Protein AF-A0A831KP64-F1 (afdb_monomer)

Mean predicted aligned error: 3.4 Å

Secondary structure (DSSP, 8-state):
-----HHHHHT--TT--HHHHHHHHHHHHHHH-HHHH-GGGHHHHHHHHHHHHHHSSHHHHHHHHTT-

Solvent-accessible surface area (backbone atoms only — not comparable to full-atom values): 3954 Å² total; per-residue (Å²): 132,86,76,81,60,41,42,66,68,53,71,49,61,92,84,57,53,62,63,56,53,52,52,37,43,58,56,47,48,70,62,31,32,44,94,79,48,36,76,85,22,45,64,61,38,50,54,43,50,54,28,44,62,34,57,63,34,70,69,48,28,54,55,49,65,75,73,111

Nearest PDB structures (foldseek):
  4j7z-assembly3_C  TM=9.464E-01  e=5.918E-05  Thermus thermophilus HB8
  3ucs-assembly1_C  TM=9.231E-01  e=8.373E-05  Escherichia coli K-12
  2och-assembly1_A  TM=9.043E-01  e=1.776E-04  Caenorhabditis elegans
  5ayl-assembly1_A  TM=9.400E-01  e=5.032E-04  Mus musculus
  6yxy-assembly1_BK  TM=9.508E-01  e=1.796E-03  Trypanosoma brucei brucei

pLDDT: mean 91.41, std 8.36, range [42.78, 97.12]

Structure (mmCIF, N/CA/C/O backbone):
data_AF-A0A831KP64-F1
#
_entry.id   AF-A0A831KP64-F1
#
loop_
_atom_site.group_PDB
_atom_site.id
_atom_site.type_symbol
_atom_site.label_atom_id
_atom_site.label_alt_id
_atom_site.label_comp_id
_atom_site.label_asym_id
_atom_site.label_entity_id
_atom_site.label_seq_id
_atom_site.pdbx_PDB_ins_code
_atom_site.Cartn_x
_atom_site.Cartn_y
_atom_site.Cartn_z
_atom_site.occupancy
_atom_site.B_iso_or_equiv
_atom_site.auth_seq_id
_atom_site.auth_comp_id
_atom_site.auth_asym_id
_atom_site.auth_atom_id
_atom_site.pdbx_PDB_model_num
ATOM 1 N N . MET A 1 1 ? -6.074 -21.478 3.768 1.00 42.78 1 MET A N 1
ATOM 2 C CA . MET A 1 1 ? -6.154 -20.040 4.099 1.00 42.78 1 MET A CA 1
ATOM 3 C C . MET A 1 1 ? -6.098 -19.277 2.788 1.00 42.78 1 MET A C 1
ATOM 5 O O . MET A 1 1 ? -5.221 -19.581 1.994 1.00 42.78 1 MET A O 1
ATOM 9 N N . SER A 1 2 ? -7.054 -18.387 2.516 1.00 56.09 2 SER A N 1
ATOM 10 C CA . SER A 1 2 ? -7.027 -17.546 1.312 1.00 56.09 2 SER A CA 1
ATOM 11 C C . SER A 1 2 ? -5.818 -16.621 1.409 1.00 56.09 2 SER A C 1
ATOM 13 O O . SER A 1 2 ? -5.779 -15.782 2.305 1.00 56.09 2 SER A O 1
ATOM 15 N N . GLN A 1 3 ? -4.825 -16.785 0.537 1.00 74.50 3 GLN A N 1
ATOM 16 C CA . GLN A 1 3 ? -3.728 -15.828 0.434 1.00 74.50 3 GLN A CA 1
ATOM 17 C C . GLN A 1 3 ? -4.332 -14.453 0.100 1.00 74.50 3 GLN A C 1
ATOM 19 O O . GLN A 1 3 ? -5.196 -14.354 -0.775 1.00 74.50 3 GLN A O 1
ATOM 24 N N . LYS A 1 4 ? -3.961 -13.405 0.845 1.00 85.62 4 LYS A N 1
ATOM 25 C CA . LYS A 1 4 ? -4.421 -12.042 0.550 1.00 85.62 4 LYS A CA 1
ATOM 26 C C . LYS A 1 4 ? -3.910 -11.648 -0.834 1.00 85.62 4 LYS A C 1
ATOM 28 O O . LYS A 1 4 ? -2.749 -11.897 -1.156 1.00 85.62 4 LYS A O 1
ATOM 33 N N . ASP A 1 5 ? -4.769 -11.039 -1.643 1.00 92.88 5 ASP A N 1
ATOM 34 C CA . ASP A 1 5 ? -4.412 -10.546 -2.974 1.00 92.88 5 ASP A CA 1
ATOM 35 C C . ASP A 1 5 ? -3.879 -9.111 -2.847 1.00 92.88 5 ASP A C 1
ATOM 37 O O . ASP A 1 5 ? -4.641 -8.141 -2.838 1.00 92.88 5 ASP A O 1
ATOM 41 N N . TYR A 1 6 ? -2.561 -8.976 -2.687 1.00 95.38 6 TYR A N 1
ATOM 42 C CA . TYR A 1 6 ? -1.906 -7.687 -2.449 1.00 95.38 6 TYR A CA 1
ATOM 43 C C . TYR A 1 6 ? -2.054 -6.726 -3.630 1.00 95.3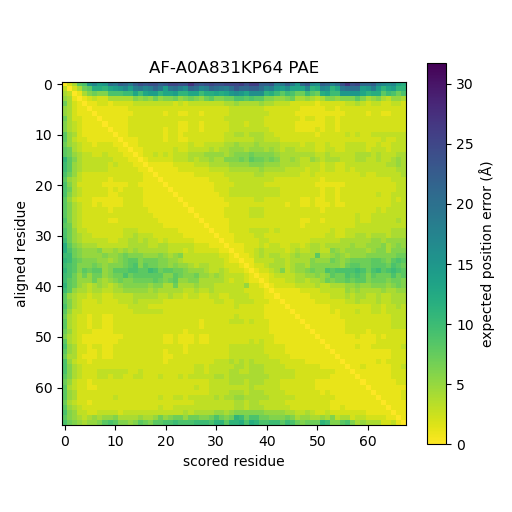8 6 TYR A C 1
ATOM 45 O O . TYR A 1 6 ? -2.146 -5.513 -3.430 1.00 95.38 6 TYR A O 1
ATOM 53 N N . TYR A 1 7 ? -2.157 -7.258 -4.849 1.00 95.50 7 TYR A N 1
ATOM 54 C CA . TYR A 1 7 ? -2.415 -6.463 -6.046 1.00 95.50 7 TYR A CA 1
ATOM 55 C C . TYR A 1 7 ? -3.814 -5.845 -5.999 1.00 95.50 7 TYR A C 1
ATOM 57 O O . TYR A 1 7 ? -3.967 -4.648 -6.245 1.00 95.50 7 TYR A O 1
ATOM 65 N N . LYS A 1 8 ? -4.829 -6.614 -5.579 1.00 95.00 8 LYS A N 1
ATOM 66 C CA . LYS A 1 8 ? -6.180 -6.075 -5.349 1.00 95.00 8 LYS A CA 1
ATOM 67 C C . LYS A 1 8 ? -6.236 -5.081 -4.197 1.00 95.00 8 LYS A C 1
ATOM 69 O O . LYS A 1 8 ? -6.919 -4.070 -4.331 1.00 95.00 8 LYS A O 1
ATOM 74 N N . ILE A 1 9 ? -5.516 -5.330 -3.103 1.00 94.88 9 ILE A N 1
ATOM 75 C CA . ILE A 1 9 ? -5.464 -4.412 -1.953 1.00 94.88 9 ILE A CA 1
ATOM 76 C C . ILE A 1 9 ? -4.889 -3.049 -2.365 1.00 94.88 9 ILE A C 1
ATOM 78 O O . ILE A 1 9 ? -5.456 -2.011 -2.023 1.00 94.88 9 ILE A O 1
ATOM 82 N N . LEU A 1 10 ? -3.803 -3.031 -3.147 1.00 95.25 10 LEU A N 1
ATOM 83 C CA . LEU A 1 10 ? -3.243 -1.787 -3.690 1.00 95.25 10 LEU A CA 1
ATOM 84 C C . LEU A 1 10 ? -4.031 -1.236 -4.892 1.00 95.25 10 LEU A C 1
ATOM 86 O O . LEU A 1 10 ? -3.826 -0.086 -5.284 1.00 95.25 10 LEU A O 1
ATOM 90 N N . GLY A 1 11 ? -4.939 -2.026 -5.468 1.00 95.38 11 GLY A N 1
ATOM 91 C CA . GLY A 1 11 ? -5.710 -1.663 -6.655 1.00 95.38 11 GLY A CA 1
ATOM 92 C C . GLY A 1 11 ? -4.834 -1.464 -7.892 1.00 95.38 11 GLY A C 1
ATOM 93 O O . GLY A 1 11 ? -5.071 -0.531 -8.658 1.00 95.38 11 GLY A O 1
ATOM 94 N N . VAL A 1 12 ? -3.807 -2.300 -8.057 1.00 96.56 12 VAL A N 1
ATOM 95 C CA . VAL A 1 12 ? -2.837 -2.243 -9.163 1.00 96.56 12 VAL A CA 1
ATOM 96 C C . VAL A 1 12 ? -2.790 -3.566 -9.929 1.00 96.56 12 VAL A C 1
ATOM 98 O O . VAL A 1 12 ? -3.180 -4.613 -9.415 1.00 96.56 12 VAL A O 1
ATOM 101 N N . SER A 1 13 ? -2.310 -3.521 -11.174 1.00 94.75 13 SER A N 1
ATOM 102 C CA . SER A 1 13 ? -2.088 -4.726 -11.985 1.00 94.75 13 SER A CA 1
ATOM 103 C C . SER A 1 13 ? -0.869 -5.514 -11.494 1.00 94.75 13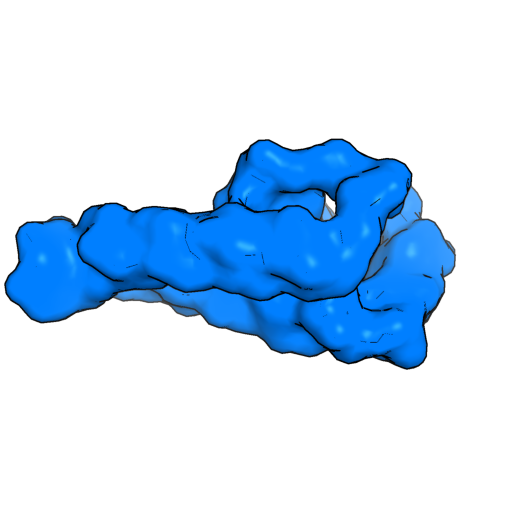 SER A C 1
ATOM 105 O O . SER A 1 13 ? 0.059 -4.943 -10.927 1.00 94.75 13 SER A O 1
ATOM 107 N N . ARG A 1 14 ? -0.814 -6.819 -11.786 1.00 91.69 14 ARG A N 1
ATOM 108 C CA . ARG A 1 14 ? 0.384 -7.646 -11.553 1.00 91.69 14 ARG A CA 1
ATOM 109 C C . ARG A 1 14 ? 1.581 -7.225 -12.401 1.00 91.69 14 ARG A C 1
ATOM 111 O O . ARG A 1 14 ? 2.712 -7.498 -12.020 1.00 91.69 14 ARG A O 1
ATOM 118 N N . GLU A 1 15 ? 1.338 -6.540 -13.513 1.00 91.62 15 GLU A N 1
ATOM 119 C CA . GLU A 1 15 ? 2.372 -6.044 -14.434 1.00 91.62 15 GLU A CA 1
ATOM 120 C C . GLU A 1 15 ? 2.848 -4.623 -14.097 1.00 91.62 15 GLU A C 1
ATOM 122 O O . GLU A 1 15 ? 3.712 -4.075 -14.772 1.00 91.62 15 GLU A O 1
ATOM 127 N N . THR A 1 16 ? 2.296 -4.021 -13.040 1.00 92.12 16 THR A N 1
ATOM 128 C CA . THR A 1 16 ? 2.632 -2.665 -12.596 1.00 92.12 16 THR A CA 1
ATOM 129 C C . THR A 1 16 ? 4.102 -2.570 -12.168 1.00 92.12 16 THR A C 1
ATOM 131 O O . THR A 1 16 ? 4.676 -3.523 -11.611 1.00 92.12 16 THR A O 1
ATOM 134 N N . ASP A 1 17 ? 4.714 -1.409 -12.373 1.00 93.19 17 ASP A N 1
ATOM 135 C CA . ASP A 1 17 ? 6.079 -1.157 -11.921 1.00 93.19 17 ASP A CA 1
ATOM 136 C C . ASP A 1 17 ? 6.136 -0.761 -10.426 1.00 93.19 17 ASP A C 1
ATOM 138 O O . ASP A 1 17 ? 5.132 -0.484 -9.761 1.00 93.19 17 ASP A O 1
ATOM 142 N N . SER A 1 18 ? 7.343 -0.737 -9.852 1.00 91.69 18 SER A N 1
ATOM 143 C CA . SER A 1 18 ? 7.532 -0.369 -8.441 1.00 91.69 18 SER A CA 1
ATOM 144 C C . SER A 1 18 ? 7.151 1.085 -8.131 1.00 91.69 18 SER A C 1
ATOM 146 O O . SER A 1 18 ? 6.910 1.424 -6.967 1.00 91.69 18 SER A O 1
ATOM 148 N N . LYS A 1 19 ? 7.119 1.965 -9.141 1.00 94.19 19 LYS A N 1
ATOM 149 C CA . LYS A 1 19 ? 6.731 3.368 -8.980 1.00 94.19 19 LYS A CA 1
ATOM 150 C C . LYS A 1 19 ? 5.215 3.469 -8.817 1.00 94.19 19 LYS A C 1
ATOM 152 O O . LYS A 1 19 ? 4.764 4.106 -7.869 1.00 94.19 19 LYS A O 1
ATOM 157 N N . GLU A 1 20 ? 4.450 2.784 -9.655 1.00 95.56 20 GLU A N 1
ATOM 158 C CA . GLU A 1 20 ? 2.995 2.697 -9.570 1.00 95.56 20 GLU A CA 1
ATOM 159 C C . GLU A 1 20 ? 2.539 2.049 -8.256 1.00 95.56 20 GLU A C 1
ATOM 161 O O . GLU A 1 20 ? 1.647 2.587 -7.599 1.00 95.56 20 GLU A O 1
ATOM 166 N N . ILE A 1 21 ? 3.207 0.984 -7.786 1.00 96.00 21 ILE A N 1
ATOM 167 C CA . ILE A 1 21 ? 2.969 0.402 -6.446 1.00 96.00 21 ILE A CA 1
ATOM 168 C C . ILE A 1 21 ? 3.135 1.452 -5.345 1.00 96.00 21 ILE A C 1
ATOM 170 O O . ILE A 1 21 ? 2.292 1.576 -4.451 1.00 96.00 21 ILE A O 1
ATOM 174 N N . ARG A 1 22 ? 4.218 2.234 -5.405 1.00 95.88 22 ARG A N 1
ATOM 175 C CA . ARG A 1 22 ? 4.504 3.283 -4.420 1.00 95.88 22 ARG A CA 1
ATOM 176 C C . ARG A 1 22 ? 3.476 4.407 -4.468 1.00 95.88 22 ARG A C 1
ATOM 178 O O . ARG A 1 22 ? 3.053 4.885 -3.413 1.00 95.88 22 ARG A O 1
ATOM 185 N N . ASP A 1 23 ? 3.078 4.834 -5.656 1.00 96.75 23 ASP A N 1
ATOM 186 C CA . ASP A 1 23 ? 2.109 5.912 -5.830 1.00 96.75 23 ASP A CA 1
ATOM 187 C C . ASP A 1 23 ? 0.698 5.469 -5.406 1.00 96.75 23 ASP A C 1
ATOM 189 O O . ASP A 1 23 ? 0.003 6.210 -4.700 1.00 96.75 23 ASP A O 1
ATOM 193 N N . ALA A 1 24 ? 0.311 4.228 -5.718 1.00 97.00 24 ALA A N 1
ATOM 194 C CA . ALA A 1 24 ? -0.929 3.616 -5.252 1.00 97.00 24 ALA A CA 1
ATOM 195 C C . ALA A 1 24 ? -0.972 3.518 -3.722 1.00 97.00 24 ALA A C 1
ATOM 197 O O . ALA A 1 24 ? -1.928 4.004 -3.108 1.00 97.00 24 ALA A O 1
ATOM 198 N N . TYR A 1 25 ? 0.091 2.995 -3.100 1.00 97.12 25 TYR A N 1
ATOM 199 C CA . TYR A 1 25 ? 0.216 2.942 -1.644 1.00 97.12 25 TYR A CA 1
ATOM 200 C C . TYR A 1 25 ? 0.086 4.331 -1.018 1.00 97.12 25 TYR A C 1
ATOM 202 O O . TYR A 1 25 ? -0.728 4.529 -0.124 1.00 97.12 25 TYR A O 1
ATOM 210 N N . ARG A 1 26 ? 0.816 5.338 -1.518 1.00 96.00 26 ARG A N 1
ATOM 211 C CA . ARG A 1 26 ? 0.754 6.711 -0.983 1.00 96.00 26 ARG A CA 1
ATOM 212 C C .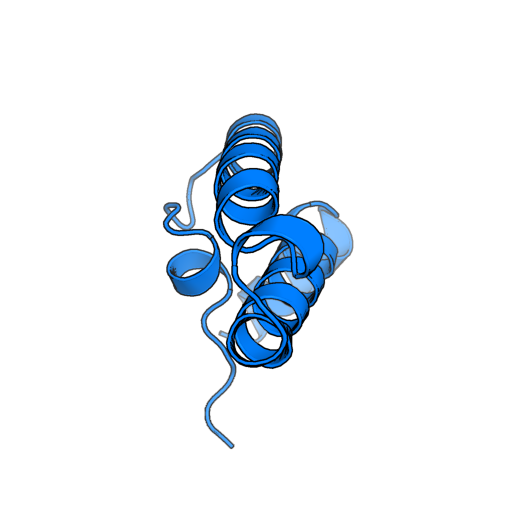 ARG A 1 26 ? -0.648 7.312 -1.063 1.00 96.00 26 ARG A C 1
ATOM 214 O O . ARG A 1 26 ? -1.067 8.012 -0.139 1.00 96.00 26 ARG A O 1
ATOM 221 N N . ARG A 1 27 ? -1.369 7.069 -2.159 1.00 95.56 27 ARG A N 1
ATOM 222 C CA . ARG A 1 27 ? -2.747 7.540 -2.347 1.00 95.56 27 ARG A CA 1
ATOM 223 C C . ARG A 1 27 ? -3.700 6.876 -1.355 1.00 95.56 27 ARG A C 1
ATOM 225 O O . ARG A 1 27 ? -4.488 7.570 -0.716 1.00 95.56 27 ARG A O 1
ATOM 232 N N . LEU A 1 28 ? -3.614 5.557 -1.211 1.00 94.94 28 LEU A N 1
ATOM 233 C CA . LEU A 1 28 ? -4.487 4.787 -0.328 1.00 94.94 28 LEU A CA 1
ATOM 234 C C . LEU A 1 28 ? -4.149 5.019 1.148 1.00 94.94 28 LEU A C 1
ATOM 236 O O . LEU A 1 28 ? -5.057 5.212 1.946 1.00 94.94 28 LEU A O 1
ATOM 240 N N . ALA A 1 29 ? -2.870 5.137 1.504 1.00 93.81 29 ALA A N 1
ATOM 241 C CA . ALA A 1 29 ? -2.429 5.437 2.861 1.00 93.81 29 ALA A CA 1
ATOM 242 C C . ALA A 1 29 ? -2.965 6.792 3.334 1.00 93.81 29 ALA A C 1
ATOM 244 O O . ALA A 1 29 ? -3.420 6.913 4.462 1.00 93.81 29 ALA A O 1
ATOM 245 N N . LYS A 1 30 ? -3.000 7.810 2.462 1.00 92.75 30 LYS A N 1
ATOM 246 C CA . LYS A 1 30 ? -3.630 9.104 2.780 1.00 92.75 30 LYS A CA 1
ATOM 247 C C . LYS A 1 30 ? -5.147 9.014 2.951 1.00 92.75 30 LYS A C 1
ATOM 249 O O . LYS A 1 30 ? -5.706 9.842 3.667 1.00 92.75 30 LYS A O 1
ATOM 254 N N . LYS A 1 31 ? -5.799 8.073 2.262 1.00 90.38 31 LYS A N 1
ATOM 255 C CA . LYS A 1 31 ? -7.251 7.854 2.307 1.00 90.38 31 LYS A CA 1
ATOM 256 C C . LYS A 1 31 ? -7.670 7.079 3.558 1.00 90.38 31 LYS A C 1
ATOM 258 O O . LYS A 1 31 ? -8.671 7.431 4.163 1.00 90.38 31 LYS A O 1
ATOM 263 N N . TYR A 1 32 ? -6.895 6.064 3.929 1.00 91.31 32 TYR A N 1
ATOM 264 C CA . TYR A 1 32 ? -7.183 5.139 5.028 1.00 91.31 32 TYR A CA 1
ATOM 265 C C . TYR A 1 32 ? -6.360 5.413 6.288 1.00 91.31 32 TYR A C 1
ATOM 267 O O . TYR A 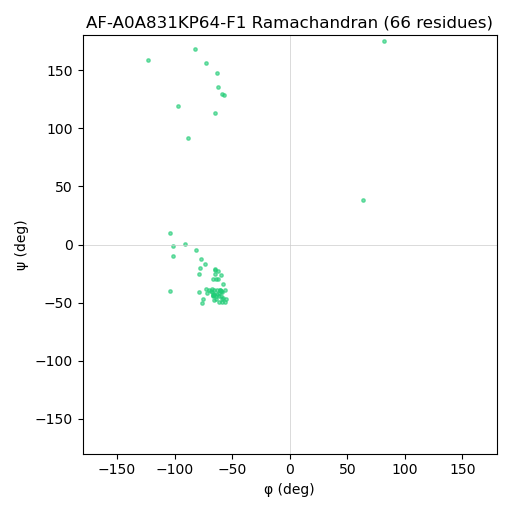1 32 ? -6.366 4.600 7.204 1.00 91.31 32 TYR A O 1
ATOM 275 N N . HIS A 1 33 ? -5.638 6.537 6.351 1.00 88.69 33 HIS A N 1
ATOM 276 C CA . HIS A 1 33 ? -4.873 6.884 7.543 1.00 88.69 33 HIS A CA 1
ATOM 277 C C . HIS A 1 33 ? -5.815 6.936 8.757 1.00 88.69 33 HIS A C 1
ATOM 279 O O . HIS A 1 33 ? -6.820 7.652 8.676 1.00 88.69 33 HIS A O 1
ATOM 285 N N . PRO A 1 34 ? -5.509 6.249 9.871 1.00 87.25 34 PRO A N 1
ATOM 286 C CA . PRO A 1 34 ? -6.399 6.180 11.033 1.0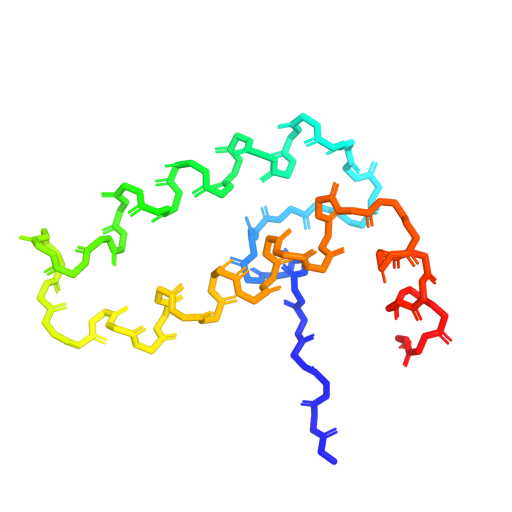0 87.25 34 PRO A CA 1
ATOM 287 C C . PRO A 1 34 ? -6.740 7.566 11.599 1.00 87.25 34 PRO A C 1
ATOM 289 O O . PRO A 1 34 ? -7.882 7.804 11.972 1.00 87.25 34 PRO A O 1
ATOM 292 N N . ASP A 1 35 ? -5.808 8.524 11.543 1.00 88.94 35 ASP A N 1
ATOM 293 C CA . ASP A 1 35 ? -6.073 9.919 11.941 1.00 88.94 35 ASP A CA 1
ATOM 294 C C . ASP A 1 35 ? -7.192 10.600 11.131 1.00 88.94 35 ASP A C 1
ATOM 296 O O . ASP A 1 35 ? -7.801 11.552 11.609 1.00 88.94 35 ASP A O 1
ATOM 300 N N . LYS A 1 36 ? -7.445 10.159 9.891 1.00 89.38 36 LYS A N 1
ATOM 301 C CA . LYS A 1 36 ? -8.471 10.737 9.004 1.00 89.38 36 LYS A CA 1
ATOM 302 C C . LYS A 1 36 ? -9.725 9.883 8.896 1.00 89.38 36 LYS A C 1
ATOM 304 O O . LYS A 1 36 ? -10.815 10.431 8.792 1.00 89.38 36 LYS A O 1
ATOM 309 N N . ALA A 1 37 ? -9.552 8.567 8.837 1.00 87.88 37 ALA A N 1
ATOM 310 C CA . ALA A 1 37 ? -10.620 7.611 8.563 1.00 87.88 37 ALA A CA 1
ATOM 311 C C . ALA A 1 37 ? -11.142 6.912 9.827 1.00 87.88 37 ALA A C 1
ATOM 313 O O . ALA A 1 37 ? -12.068 6.117 9.733 1.00 87.88 37 ALA A O 1
ATOM 314 N N . GLY A 1 38 ? -10.567 7.210 10.994 1.00 87.75 38 GLY A N 1
ATOM 315 C CA . GLY A 1 38 ? -10.976 6.625 12.262 1.00 87.75 38 GLY A CA 1
ATOM 316 C C . GLY A 1 38 ? -10.382 5.235 12.520 1.00 87.75 38 GLY A C 1
ATOM 317 O O . GLY A 1 38 ? -9.686 4.660 11.675 1.00 87.75 38 GLY A O 1
ATOM 318 N N . PRO A 1 39 ? -10.630 4.682 13.719 1.00 86.62 39 PRO A N 1
ATOM 319 C CA . PRO A 1 39 ? -10.094 3.390 14.136 1.00 86.62 39 PRO A CA 1
ATOM 320 C C . PRO A 1 39 ? -10.626 2.216 13.301 1.00 86.62 39 PRO A C 1
ATOM 322 O O . PRO A 1 39 ? -9.912 1.226 13.165 1.00 86.62 39 PRO A O 1
ATOM 325 N N . GLU A 1 40 ? -11.813 2.321 12.687 1.00 85.62 40 GLU A N 1
ATOM 326 C CA . GLU A 1 40 ? -12.328 1.293 11.767 1.00 85.62 40 GLU A CA 1
ATOM 327 C C . GLU A 1 40 ? -11.455 1.080 10.518 1.00 85.62 40 GLU A C 1
ATOM 329 O O . GLU A 1 40 ? -11.473 0.002 9.927 1.00 85.62 40 GLU A O 1
ATOM 334 N N . ALA A 1 41 ? -10.648 2.070 10.125 1.00 89.25 41 ALA A N 1
ATOM 335 C CA . ALA A 1 41 ? -9.745 1.954 8.983 1.00 89.25 41 ALA A CA 1
ATOM 336 C C . ALA A 1 41 ? -8.429 1.235 9.320 1.00 89.25 41 ALA A C 1
ATOM 338 O O . ALA A 1 41 ? -7.626 0.988 8.421 1.00 89.25 41 ALA A O 1
ATOM 339 N N . LYS A 1 42 ? -8.192 0.888 10.594 1.00 89.25 42 LYS A N 1
ATOM 340 C CA . LYS A 1 42 ? -6.939 0.274 11.055 1.00 89.25 42 LYS A CA 1
ATOM 341 C C . LYS A 1 42 ? -6.635 -1.036 10.329 1.00 89.25 42 LYS A C 1
ATOM 343 O O . LYS A 1 42 ? -5.511 -1.207 9.864 1.00 89.25 42 LYS A O 1
ATOM 348 N N . ASP 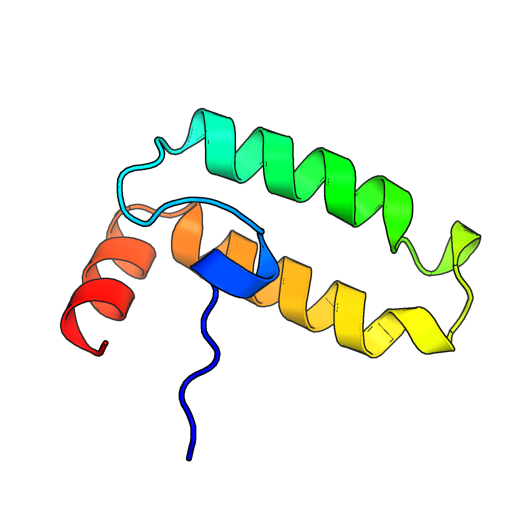A 1 43 ? -7.628 -1.910 10.185 1.00 90.38 43 ASP A N 1
ATOM 349 C CA . ASP A 1 43 ? -7.444 -3.211 9.532 1.00 90.38 43 ASP A CA 1
ATOM 350 C C . ASP A 1 43 ? -7.123 -3.034 8.040 1.00 90.38 43 ASP A C 1
ATOM 352 O O . ASP A 1 43 ? -6.169 -3.616 7.527 1.00 90.38 43 ASP A O 1
ATOM 356 N N . GLN A 1 44 ? -7.839 -2.132 7.358 1.00 89.69 44 GLN A N 1
ATOM 357 C CA . GLN A 1 44 ? -7.576 -1.795 5.953 1.00 89.69 44 GLN A CA 1
ATOM 358 C C . GLN A 1 44 ? -6.194 -1.166 5.761 1.00 89.69 44 GLN A C 1
ATOM 360 O O . GLN A 1 44 ? -5.508 -1.441 4.778 1.00 89.69 44 GLN A O 1
ATOM 365 N N . PHE A 1 45 ? -5.773 -0.312 6.693 1.00 92.50 45 PHE A N 1
ATOM 366 C CA . PHE A 1 45 ? -4.458 0.310 6.660 1.00 92.50 45 PHE A CA 1
ATOM 367 C C . PHE A 1 45 ? -3.346 -0.718 6.891 1.00 92.50 45 PHE A C 1
ATOM 369 O O . PHE A 1 45 ? -2.316 -0.661 6.222 1.00 92.50 45 PHE A O 1
ATOM 376 N N . GLN A 1 46 ? -3.567 -1.689 7.777 1.00 92.94 46 GLN A N 1
ATOM 377 C CA . GLN A 1 46 ? -2.621 -2.770 8.031 1.00 92.94 46 GLN A CA 1
ATOM 378 C C . GLN A 1 46 ? -2.475 -3.693 6.814 1.00 92.94 46 GLN A C 1
ATOM 380 O O . GLN A 1 46 ? -1.350 -3.992 6.413 1.00 92.94 46 GLN A O 1
ATOM 385 N N . ASP A 1 47 ? -3.582 -4.053 6.159 1.00 94.12 47 ASP A N 1
ATOM 386 C CA . ASP A 1 47 ? -3.560 -4.799 4.895 1.00 94.12 47 ASP A CA 1
ATOM 387 C C . ASP A 1 47 ? -2.808 -4.034 3.796 1.00 94.12 47 ASP A C 1
ATOM 389 O O . ASP A 1 47 ? -2.029 -4.615 3.037 1.00 94.12 47 ASP A O 1
ATOM 393 N N . LEU A 1 48 ? -3.001 -2.714 3.726 1.00 95.06 48 LEU A N 1
ATOM 394 C CA . LEU A 1 48 ? -2.304 -1.847 2.779 1.00 95.06 48 LEU A CA 1
ATOM 395 C C . LEU A 1 48 ? -0.787 -1.823 3.023 1.00 95.06 48 LEU A C 1
ATOM 397 O O . LEU A 1 48 ? -0.003 -1.848 2.071 1.00 95.06 48 LEU A O 1
ATOM 401 N N . GLN A 1 49 ? -0.372 -1.752 4.290 1.00 95.56 49 GLN A N 1
ATOM 402 C CA . GLN A 1 49 ? 1.036 -1.782 4.681 1.00 95.56 49 GLN A CA 1
ATOM 403 C C . GLN A 1 49 ? 1.682 -3.120 4.326 1.00 95.56 49 GLN A C 1
ATOM 405 O O . GLN A 1 49 ? 2.743 -3.122 3.704 1.00 95.56 49 GLN A O 1
ATOM 410 N N . GLU A 1 50 ? 1.021 -4.231 4.655 1.00 95.50 50 GLU A N 1
ATOM 411 C CA . GLU A 1 50 ? 1.483 -5.583 4.328 1.00 95.50 50 GLU A CA 1
ATOM 412 C C . GLU A 1 50 ? 1.639 -5.758 2.808 1.00 95.50 50 GLU A C 1
ATOM 414 O O . GLU A 1 50 ? 2.693 -6.180 2.325 1.00 95.50 50 GLU A O 1
ATOM 419 N N . ALA A 1 51 ? 0.636 -5.329 2.033 1.00 96.06 51 ALA A N 1
ATOM 420 C CA . ALA A 1 51 ? 0.678 -5.382 0.576 1.00 96.06 51 ALA A CA 1
ATOM 421 C C . ALA A 1 51 ? 1.847 -4.573 -0.006 1.00 96.06 51 ALA A C 1
ATOM 423 O O . ALA A 1 51 ? 2.557 -5.046 -0.896 1.00 96.06 51 ALA A O 1
ATOM 424 N N . TYR A 1 52 ? 2.082 -3.362 0.505 1.00 96.94 52 TYR A N 1
ATOM 425 C CA . TYR A 1 52 ? 3.200 -2.537 0.058 1.00 96.94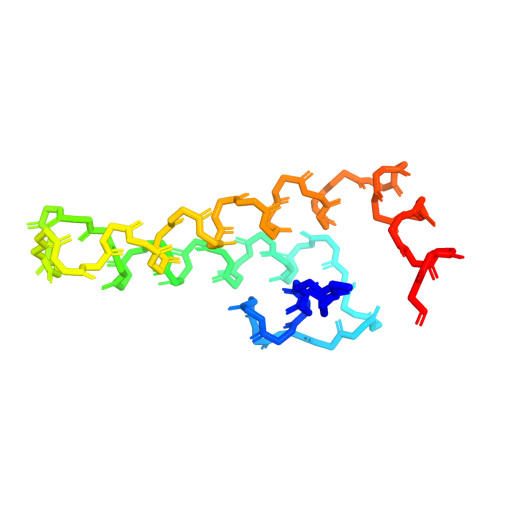 52 TYR A CA 1
ATOM 426 C C . TYR A 1 52 ? 4.554 -3.120 0.469 1.00 96.94 52 TYR A C 1
ATOM 428 O O . TYR A 1 52 ? 5.483 -3.100 -0.336 1.00 96.94 52 TYR A O 1
ATOM 436 N N . GLU A 1 53 ? 4.690 -3.671 1.675 1.00 95.81 53 GLU A N 1
ATOM 437 C CA . GLU A 1 53 ? 5.940 -4.283 2.137 1.00 95.81 53 GLU A CA 1
ATOM 438 C C . GLU A 1 53 ? 6.381 -5.439 1.228 1.00 95.81 53 GLU A C 1
ATOM 440 O O . GLU A 1 53 ? 7.567 -5.566 0.908 1.00 95.81 53 GLU A O 1
ATOM 445 N N . VAL A 1 54 ? 5.423 -6.255 0.784 1.00 95.62 54 VAL A N 1
ATOM 446 C CA . VAL A 1 54 ? 5.682 -7.385 -0.109 1.00 95.62 54 VAL A CA 1
ATOM 447 C C . VAL A 1 54 ? 5.923 -6.915 -1.541 1.00 95.62 54 VAL A C 1
ATOM 449 O O . VAL A 1 54 ? 6.930 -7.288 -2.136 1.00 95.62 54 VAL A O 1
ATOM 452 N N . LEU A 1 55 ? 5.043 -6.077 -2.097 1.00 95.62 55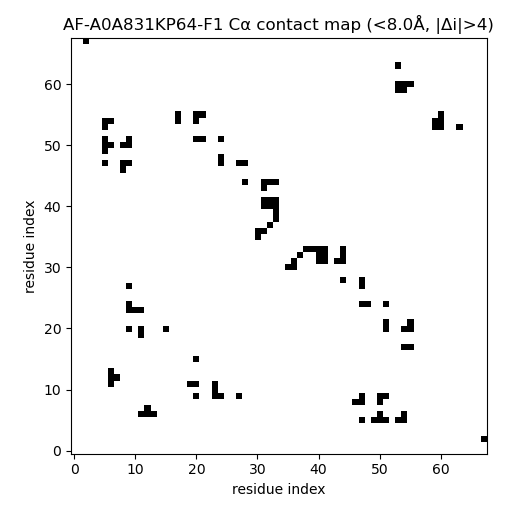 LEU A N 1
ATOM 453 C CA . LEU A 1 55 ? 5.094 -5.720 -3.519 1.00 95.62 55 LEU A CA 1
ATOM 454 C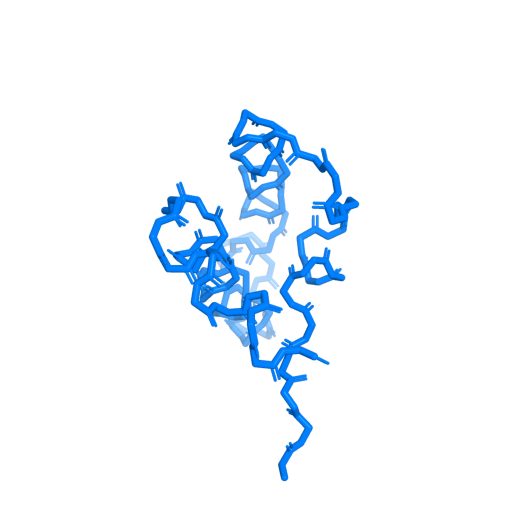 C . LEU A 1 55 ? 6.162 -4.669 -3.862 1.00 95.62 55 LEU A C 1
ATOM 456 O O . LEU A 1 55 ? 6.637 -4.632 -4.996 1.00 95.62 55 LEU A O 1
ATOM 460 N N . SER A 1 56 ? 6.565 -3.816 -2.915 1.00 95.12 56 SER A N 1
ATOM 461 C CA . SER A 1 56 ? 7.587 -2.785 -3.163 1.00 95.12 56 SER A CA 1
ATOM 462 C C . SER A 1 56 ? 9.019 -3.322 -3.178 1.00 95.12 56 SER A C 1
ATOM 464 O O . SER A 1 56 ? 9.904 -2.672 -3.741 1.00 95.12 56 SER A O 1
ATOM 466 N N . ASN A 1 57 ? 9.256 -4.493 -2.581 1.00 95.12 57 ASN A N 1
ATOM 467 C CA . ASN A 1 57 ? 10.547 -5.168 -2.593 1.00 95.12 57 ASN A CA 1
ATOM 468 C C . ASN A 1 57 ? 10.563 -6.226 -3.717 1.00 95.12 57 ASN A C 1
ATOM 470 O O . ASN A 1 57 ? 9.768 -7.163 -3.658 1.00 95.12 57 ASN A O 1
ATOM 474 N N . PRO A 1 58 ? 11.465 -6.126 -4.712 1.00 93.62 58 PRO A N 1
ATOM 475 C CA . PRO A 1 58 ? 11.514 -7.067 -5.834 1.00 93.62 58 PRO A CA 1
ATOM 476 C C . PRO A 1 58 ? 11.660 -8.541 -5.427 1.00 93.62 58 PRO A C 1
ATOM 478 O O . PRO A 1 58 ? 10.993 -9.399 -6.005 1.00 93.62 58 PRO A O 1
ATOM 481 N N . ASP A 1 59 ? 12.469 -8.845 -4.410 1.00 95.44 59 ASP A N 1
ATOM 482 C CA . ASP A 1 59 ? 12.710 -10.217 -3.947 1.00 95.44 59 ASP A CA 1
ATOM 483 C C . ASP A 1 59 ? 11.482 -10.794 -3.229 1.00 95.44 59 ASP A C 1
ATOM 485 O O . ASP A 1 59 ? 11.096 -11.950 -3.453 1.00 95.44 59 ASP A O 1
ATOM 489 N N . LYS A 1 60 ? 10.828 -9.978 -2.389 1.00 95.19 60 LYS A N 1
ATOM 490 C CA . LYS A 1 60 ? 9.578 -10.357 -1.710 1.00 95.19 60 LYS A CA 1
ATOM 491 C C . LYS A 1 60 ? 8.436 -10.514 -2.710 1.00 95.19 60 LYS A C 1
ATOM 493 O O . LYS A 1 60 ? 7.735 -11.520 -2.647 1.00 95.19 60 LYS A O 1
ATOM 498 N N . ARG A 1 61 ? 8.297 -9.585 -3.662 1.00 95.00 61 ARG A N 1
ATOM 499 C CA . ARG A 1 61 ? 7.311 -9.645 -4.749 1.00 95.00 61 ARG A CA 1
ATOM 500 C C . ARG A 1 61 ? 7.499 -10.903 -5.582 1.00 95.00 61 ARG A C 1
ATOM 502 O O . ARG A 1 61 ? 6.555 -11.658 -5.736 1.00 95.00 61 ARG A O 1
ATOM 509 N N . SER A 1 62 ? 8.725 -11.191 -6.018 1.00 94.31 62 SER A N 1
ATOM 510 C CA . SER A 1 62 ? 9.024 -12.403 -6.785 1.00 94.31 62 SER A CA 1
ATOM 511 C C . SER A 1 62 ? 8.700 -13.678 -5.999 1.00 94.31 62 SER A C 1
ATOM 513 O O . SER A 1 62 ? 8.182 -14.644 -6.553 1.00 94.31 62 SER A O 1
ATOM 515 N N . SER A 1 63 ? 8.979 -13.695 -4.693 1.00 94.56 63 SER A N 1
ATOM 516 C CA . SER A 1 63 ? 8.643 -14.831 -3.826 1.00 94.56 63 SER A CA 1
ATOM 517 C C . SER A 1 63 ? 7.139 -15.001 -3.639 1.00 94.56 63 SER A C 1
ATOM 519 O O . SER A 1 63 ? 6.653 -16.126 -3.685 1.00 94.56 63 SER A O 1
ATOM 521 N N . TYR A 1 64 ? 6.414 -13.897 -3.474 1.00 93.44 64 TYR A N 1
ATOM 522 C CA . TYR A 1 64 ? 4.958 -13.875 -3.406 1.00 93.44 64 TYR A CA 1
ATOM 523 C C . TYR A 1 64 ? 4.322 -14.331 -4.724 1.00 93.44 64 TYR A C 1
ATOM 525 O O . TYR A 1 64 ? 3.454 -15.196 -4.709 1.00 93.44 64 TYR A O 1
ATOM 533 N N . ASP A 1 65 ? 4.827 -13.845 -5.858 1.00 92.31 65 ASP A N 1
ATOM 534 C CA . ASP A 1 65 ? 4.355 -14.211 -7.195 1.00 92.31 65 ASP A CA 1
ATOM 535 C C . ASP A 1 65 ? 4.540 -15.707 -7.495 1.00 92.31 65 ASP A C 1
ATOM 537 O O . ASP A 1 65 ? 3.734 -16.285 -8.215 1.00 92.31 65 ASP A O 1
ATOM 541 N N . ARG A 1 66 ? 5.557 -16.363 -6.914 1.00 92.25 66 ARG A N 1
ATOM 542 C CA . ARG A 1 66 ? 5.746 -17.825 -7.011 1.00 92.25 66 ARG A CA 1
ATOM 543 C C . ARG A 1 66 ? 4.768 -18.643 -6.161 1.00 92.25 66 ARG A C 1
ATOM 545 O O . ARG A 1 66 ? 4.692 -19.853 -6.353 1.00 92.25 66 ARG A O 1
ATOM 552 N N . MET A 1 67 ? 4.103 -18.025 -5.185 1.00 88.19 67 MET A N 1
ATOM 553 C CA . MET A 1 67 ? 3.161 -18.687 -4.272 1.00 88.19 67 MET A CA 1
ATOM 554 C C . MET A 1 67 ? 1.688 -18.456 -4.645 1.00 88.19 67 MET A C 1
ATOM 556 O O . MET A 1 67 ? 0.828 -19.084 -4.026 1.00 88.19 67 MET A O 1
ATOM 560 N N . LEU A 1 68 ? 1.420 -17.542 -5.586 1.00 83.00 68 LEU A N 1
ATOM 561 C CA . LEU A 1 68 ? 0.095 -17.191 -6.117 1.00 83.00 68 LEU A CA 1
ATOM 562 C C . LEU A 1 68 ? -0.431 -18.226 -7.118 1.00 83.00 68 LEU A C 1
ATOM 564 O O . LEU A 1 68 ? -1.675 -18.355 -7.186 1.00 83.00 68 LEU A O 1
#

Radius of gyration: 12.01 Å; Cα contacts (8 Å, |Δi|>4): 63; chains: 1; bounding box: 25×31×29 Å

Foldseek 3Di:
DPDDDLCVLLVHDLPDDLVSLVVSLVVVCVVLVCVPPNPVSVVSNVSSVVSSVQCNDPVSVVVVVVVD

Sequence (68 aa):
MSQKDYYKILGVSRETDSKEIRDAYRRLAKKYHPDKAGPEAKDQFQDLQEAYEVLSNPDKRSSYDRML